Protein AF-A0A2H0YQI9-F1 (afdb_monomer_lite)

Organism: NCBI:txid2014246

Sequence (79 aa):
MLSPLQKYILKECLGQKITKRIVFKKFYSKKNKPPKAEDQQNAITKSLELTIDRGLLIGYGRRTPKKWFIESVKLSPKG

Foldseek 3Di:
DADPLLVVVLVQQVPPAKFFLVVSLVVQVPDPDGDPPVVSVVVSVVSVVVCVVVVQKDFDDDDDPVDGDGGMIHGGPVD

pLDDT: mean 92.63, std 4.39, range [76.31, 97.06]

Radius of gyration: 12.3 Å; chains: 1; bounding box: 30×26×30 Å

Structure (mmCIF, N/CA/C/O backbone):
data_AF-A0A2H0YQI9-F1
#
_entry.id   AF-A0A2H0YQI9-F1
#
loop_
_atom_site.gr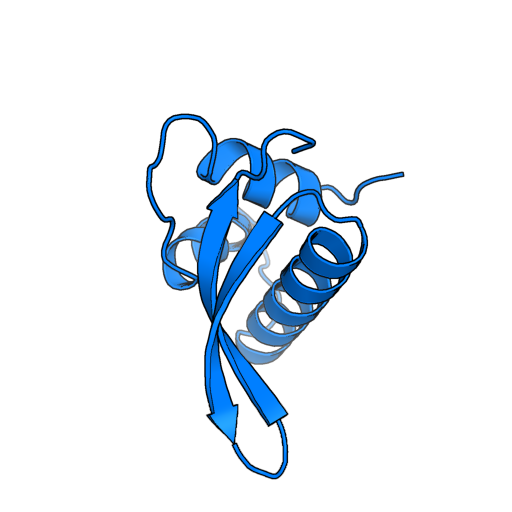oup_PDB
_atom_site.id
_atom_site.type_symbol
_atom_site.label_atom_id
_atom_site.label_alt_id
_atom_site.label_comp_id
_atom_site.label_asym_id
_atom_site.label_entity_id
_atom_site.label_seq_id
_atom_site.pdbx_PDB_ins_code
_atom_site.Cartn_x
_atom_site.Cartn_y
_atom_site.Cartn_z
_atom_site.occupancy
_atom_site.B_iso_or_equiv
_atom_site.auth_seq_id
_atom_site.auth_comp_id
_atom_site.auth_asym_id
_atom_site.auth_atom_id
_atom_site.pdbx_PDB_model_num
ATOM 1 N N . MET A 1 1 ? -4.051 -10.340 12.842 1.00 79.88 1 MET A N 1
ATOM 2 C CA . MET A 1 1 ? -4.092 -8.928 13.301 1.00 79.88 1 MET A CA 1
ATOM 3 C C . MET A 1 1 ? -3.578 -7.995 12.193 1.00 79.88 1 MET A C 1
ATOM 5 O O . MET A 1 1 ? -2.670 -8.390 11.462 1.00 79.88 1 MET A O 1
ATOM 9 N N . LEU A 1 2 ? -4.178 -6.809 12.008 1.00 87.69 2 LEU A N 1
ATOM 10 C CA . LEU A 1 2 ? -3.746 -5.799 11.017 1.00 87.69 2 LEU A CA 1
ATOM 11 C C . LEU A 1 2 ? -2.846 -4.744 11.671 1.00 87.69 2 LEU A C 1
ATOM 13 O O . LEU A 1 2 ? -3.171 -4.254 12.756 1.00 87.69 2 LEU A O 1
ATOM 17 N N . SER A 1 3 ? -1.757 -4.367 10.999 1.00 93.56 3 SER A N 1
ATOM 18 C CA . SER A 1 3 ? -0.868 -3.294 11.454 1.00 93.56 3 SER A CA 1
ATOM 19 C C . SER A 1 3 ? -1.549 -1.918 11.355 1.00 93.56 3 SER A C 1
ATOM 21 O O . SER A 1 3 ? -2.497 -1.754 10.579 1.00 93.56 3 SER A O 1
ATOM 23 N N . PRO A 1 4 ? -1.067 -0.892 12.083 1.00 94.38 4 PRO A N 1
ATOM 24 C CA . PRO A 1 4 ? -1.602 0.466 11.968 1.00 94.38 4 PRO A CA 1
ATOM 25 C C . PRO A 1 4 ? -1.587 1.010 10.532 1.00 94.38 4 PRO A C 1
ATOM 27 O O . PRO A 1 4 ? -2.540 1.662 10.116 1.00 94.38 4 PRO A O 1
ATOM 30 N N . LEU A 1 5 ? -0.545 0.692 9.753 1.00 94.88 5 LEU A N 1
ATOM 31 C CA . LEU A 1 5 ? -0.456 1.093 8.348 1.00 94.88 5 LEU A CA 1
ATOM 32 C C . LEU A 1 5 ? -1.468 0.339 7.475 1.00 94.88 5 LEU A C 1
ATOM 34 O O . LEU A 1 5 ? -2.105 0.952 6.628 1.00 94.88 5 LEU A O 1
ATOM 38 N N . GLN A 1 6 ? -1.673 -0.962 7.702 1.00 95.44 6 GLN A N 1
ATOM 39 C CA . GLN A 1 6 ? -2.691 -1.729 6.974 1.00 95.44 6 GLN A CA 1
ATOM 40 C C . GLN A 1 6 ? -4.101 -1.190 7.245 1.00 95.44 6 GLN A C 1
ATOM 42 O O . GLN A 1 6 ? -4.864 -0.972 6.309 1.00 95.44 6 GLN A O 1
ATOM 47 N N . LYS A 1 7 ? -4.426 -0.894 8.511 1.00 95.75 7 LYS A N 1
ATOM 48 C CA . LYS A 1 7 ? -5.702 -0.259 8.881 1.00 95.75 7 LYS A CA 1
ATOM 49 C C . LYS A 1 7 ? -5.864 1.112 8.224 1.00 95.75 7 LYS A C 1
ATOM 51 O O . LYS A 1 7 ? -6.940 1.426 7.725 1.00 95.75 7 LYS A O 1
ATOM 56 N N . TYR A 1 8 ? -4.797 1.912 8.203 1.00 96.12 8 TYR A N 1
ATOM 57 C CA . TYR A 1 8 ? -4.798 3.210 7.533 1.00 96.12 8 TYR A CA 1
ATOM 58 C C . TYR A 1 8 ? -5.064 3.073 6.029 1.00 96.12 8 TYR A C 1
ATOM 60 O O . TYR A 1 8 ? -5.912 3.781 5.501 1.00 96.12 8 TYR A O 1
ATOM 68 N N . ILE A 1 9 ? -4.408 2.127 5.352 1.00 95.81 9 ILE A N 1
ATOM 69 C CA . ILE A 1 9 ? -4.623 1.862 3.923 1.00 95.81 9 ILE A CA 1
ATOM 70 C C . ILE A 1 9 ? -6.089 1.511 3.643 1.00 95.81 9 ILE A C 1
ATOM 72 O O . ILE A 1 9 ? -6.677 2.104 2.744 1.00 95.81 9 ILE A O 1
ATOM 76 N N . LEU A 1 10 ? -6.687 0.591 4.411 1.00 95.75 10 LEU A N 1
ATOM 77 C CA . LEU A 1 10 ? -8.098 0.215 4.241 1.00 95.75 10 LEU A CA 1
ATOM 78 C C . LEU A 1 10 ? -9.020 1.423 4.430 1.00 95.75 10 LEU A C 1
ATOM 80 O O . LEU A 1 10 ? -9.891 1.671 3.601 1.00 95.75 10 LEU A O 1
ATOM 84 N N . LYS A 1 11 ? -8.762 2.236 5.462 1.00 95.69 11 LYS A N 1
ATOM 85 C CA . LYS A 1 11 ? -9.515 3.467 5.722 1.00 95.69 11 LYS A CA 1
ATOM 86 C C . LYS A 1 11 ? -9.440 4.45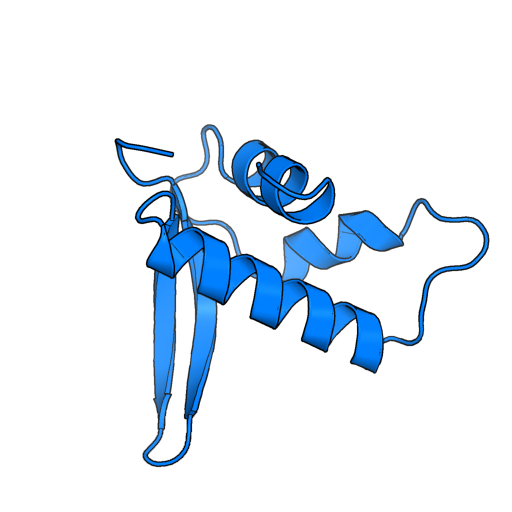8 4.555 1.00 95.69 11 LYS A C 1
ATOM 88 O O . LYS A 1 11 ? -10.464 5.005 4.173 1.00 95.69 11 LYS A O 1
ATOM 93 N N . GLU A 1 12 ? -8.261 4.671 3.972 1.00 95.25 12 GLU A N 1
ATOM 94 C CA . GLU A 1 12 ? -8.085 5.562 2.810 1.00 95.25 12 GLU A CA 1
ATOM 95 C C . GLU A 1 12 ? -8.701 4.997 1.515 1.00 95.25 12 GLU A C 1
ATOM 97 O O . GLU A 1 12 ? -8.878 5.725 0.539 1.00 95.25 12 GLU A O 1
ATOM 102 N N . CYS A 1 13 ? -9.005 3.698 1.472 1.00 95.06 13 CYS A N 1
ATOM 103 C CA . CYS A 1 13 ? -9.708 3.068 0.352 1.00 95.06 13 CYS A CA 1
ATOM 104 C C . CYS A 1 13 ? -11.232 3.058 0.537 1.00 95.06 13 CYS A C 1
ATOM 106 O O . CYS A 1 13 ? -11.956 2.826 -0.432 1.00 95.06 13 CYS A O 1
ATOM 108 N N . LEU A 1 14 ? -11.731 3.308 1.750 1.00 94.25 14 LEU A N 1
ATOM 109 C CA . LEU A 1 14 ? -13.158 3.293 2.046 1.00 94.25 14 LEU A CA 1
ATOM 110 C C . LEU A 1 14 ? -13.878 4.415 1.283 1.00 94.25 14 LEU A C 1
ATOM 112 O O . LEU A 1 14 ? -13.495 5.581 1.352 1.00 94.25 14 LEU A O 1
ATOM 116 N N . GLY A 1 15 ? -14.915 4.053 0.526 1.00 89.12 15 GLY A N 1
ATOM 117 C CA . GLY A 1 15 ? -15.674 4.994 -0.307 1.00 89.12 15 GLY A CA 1
ATOM 118 C C . GLY A 1 15 ? -14.951 5.468 -1.576 1.00 89.12 15 GLY A C 1
ATOM 119 O O . GLY A 1 15 ? -15.512 6.255 -2.333 1.00 89.12 15 GLY A O 1
ATOM 120 N N . GLN A 1 16 ? -13.733 4.988 -1.849 1.00 92.31 16 GLN A N 1
ATOM 121 C CA . GLN A 1 16 ? -12.982 5.305 -3.066 1.00 92.31 16 GLN A CA 1
ATOM 122 C C . GLN A 1 16 ? -13.080 4.161 -4.080 1.00 92.31 16 GLN A C 1
ATOM 124 O O . GLN A 1 16 ? -12.975 2.984 -3.733 1.00 92.31 16 GLN A O 1
ATOM 129 N N . LYS A 1 17 ? -13.227 4.492 -5.370 1.00 91.31 17 LYS A N 1
ATOM 130 C CA . LYS A 1 17 ? -13.250 3.474 -6.437 1.00 91.31 17 LYS A CA 1
ATOM 131 C C . LYS A 1 17 ? -11.877 2.818 -6.616 1.00 91.31 17 LYS A C 1
ATOM 133 O O . LYS A 1 17 ? -11.803 1.601 -6.770 1.00 91.31 17 LYS A O 1
ATOM 138 N N . ILE A 1 18 ? -10.813 3.625 -6.620 1.00 94.62 18 ILE A N 1
ATOM 139 C CA . ILE A 1 18 ? -9.403 3.222 -6.721 1.00 94.62 18 ILE A CA 1
ATOM 140 C C . ILE A 1 18 ? -8.566 4.268 -5.974 1.00 94.62 18 ILE A C 1
ATOM 142 O 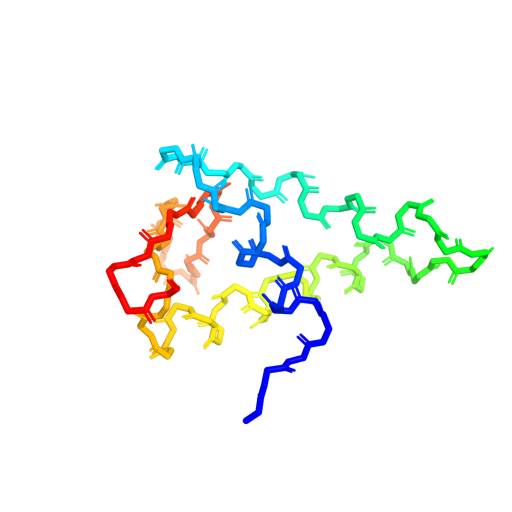O . ILE A 1 18 ? -8.704 5.464 -6.230 1.00 94.62 18 ILE A O 1
ATOM 146 N N . THR A 1 19 ? -7.646 3.827 -5.119 1.00 96.31 19 THR A N 1
ATOM 147 C CA . THR A 1 19 ? -6.728 4.694 -4.372 1.00 96.31 19 THR A CA 1
ATOM 148 C C . THR A 1 19 ? -5.304 4.535 -4.896 1.00 96.31 19 THR A C 1
ATOM 150 O O . THR A 1 19 ? -4.749 3.434 -4.956 1.00 96.31 19 THR A O 1
ATOM 153 N N . LYS A 1 20 ? -4.681 5.654 -5.287 1.00 95.94 20 LYS A N 1
ATOM 154 C CA . LYS A 1 20 ? -3.290 5.677 -5.763 1.00 95.94 20 LYS A CA 1
ATOM 155 C C . LYS A 1 20 ? -2.324 5.467 -4.602 1.00 95.94 20 LYS A C 1
ATOM 157 O O . LYS A 1 20 ? -2.461 6.093 -3.552 1.00 95.94 20 LYS A O 1
ATOM 162 N N . ARG A 1 21 ? -1.262 4.694 -4.836 1.00 93.00 21 ARG A N 1
ATOM 163 C CA . ARG A 1 21 ? -0.222 4.395 -3.837 1.00 93.00 21 ARG A CA 1
ATOM 164 C C . ARG A 1 21 ? 0.372 5.638 -3.162 1.00 93.00 21 ARG A C 1
ATOM 166 O O . ARG A 1 21 ? 0.731 5.585 -1.989 1.00 93.00 21 ARG A O 1
ATOM 173 N N . ILE A 1 22 ? 0.490 6.750 -3.891 1.00 92.06 22 ILE A N 1
ATOM 174 C CA . ILE A 1 22 ? 1.070 8.000 -3.377 1.00 92.06 22 ILE A CA 1
ATOM 175 C C . ILE A 1 22 ? 0.327 8.547 -2.151 1.00 92.06 22 ILE A C 1
ATOM 177 O O . ILE A 1 22 ? 0.955 9.149 -1.284 1.00 92.06 22 ILE A O 1
ATOM 181 N N . VAL A 1 23 ? -0.978 8.281 -2.039 1.00 93.44 23 VAL A N 1
ATOM 182 C CA . VAL A 1 23 ? -1.812 8.734 -0.918 1.00 93.44 23 VAL A CA 1
ATOM 183 C C . VAL A 1 23 ? -1.313 8.146 0.401 1.00 93.44 23 VAL A C 1
ATOM 185 O O . VAL A 1 23 ? -1.247 8.855 1.401 1.00 93.44 23 VAL A O 1
ATOM 188 N N . PHE A 1 24 ? -0.836 6.899 0.399 1.00 94.50 24 PHE A N 1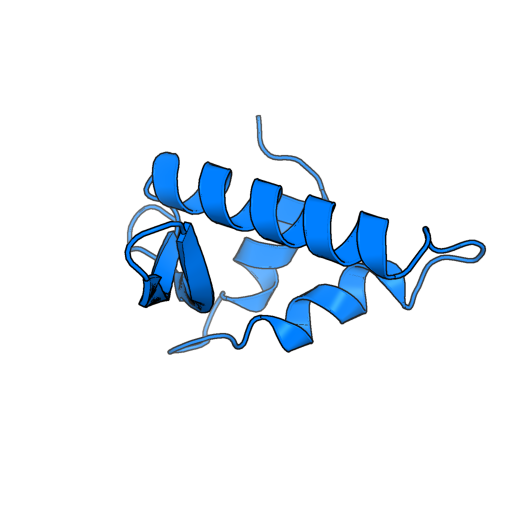
ATOM 189 C CA . PHE A 1 24 ? -0.398 6.214 1.618 1.00 94.50 24 PHE A CA 1
ATOM 190 C C . PHE A 1 24 ? 0.871 6.804 2.240 1.00 94.50 24 PHE A C 1
ATOM 192 O O . PHE A 1 24 ? 1.126 6.584 3.423 1.00 94.50 24 PHE A O 1
ATOM 199 N N . LYS A 1 25 ? 1.638 7.616 1.497 1.00 92.31 25 LYS A N 1
ATOM 200 C CA . LYS A 1 25 ? 2.772 8.365 2.065 1.00 92.31 25 LYS A CA 1
ATOM 201 C C . LYS A 1 25 ? 2.323 9.340 3.161 1.00 92.31 25 LYS A C 1
ATOM 203 O O . LYS A 1 25 ? 3.079 9.575 4.102 1.00 92.31 25 LYS A O 1
ATOM 208 N N . LYS A 1 26 ? 1.074 9.828 3.101 1.00 92.75 26 LYS A N 1
ATOM 209 C CA . LYS A 1 26 ? 0.487 10.732 4.106 1.00 92.75 26 LYS A CA 1
ATOM 210 C C . LYS A 1 26 ? 0.471 10.138 5.517 1.00 92.75 26 LYS A C 1
ATOM 212 O O . LYS A 1 26 ? 0.502 10.896 6.484 1.00 92.75 26 LYS A O 1
ATOM 217 N N . PHE A 1 27 ? 0.507 8.807 5.648 1.00 93.25 27 PHE A N 1
ATOM 218 C CA . PHE A 1 27 ? 0.652 8.126 6.937 1.00 93.25 27 PHE A CA 1
ATOM 219 C C . PHE A 1 27 ? 1.894 8.587 7.716 1.00 93.25 27 PHE A C 1
ATOM 221 O O . PHE A 1 27 ? 1.866 8.689 8.942 1.00 93.25 27 PHE A O 1
ATOM 228 N N . TYR A 1 28 ? 2.991 8.865 7.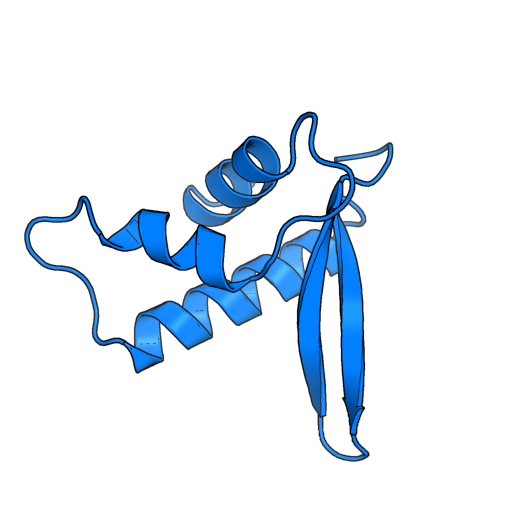008 1.00 91.19 28 TYR A N 1
ATOM 229 C CA . TYR A 1 28 ? 4.263 9.250 7.616 1.00 91.19 28 TYR A CA 1
ATOM 230 C C . TYR A 1 28 ? 4.425 10.764 7.757 1.00 91.19 28 TYR A C 1
ATOM 232 O O . TYR A 1 28 ? 5.171 11.199 8.627 1.00 91.19 28 TYR A O 1
ATOM 240 N N . SER A 1 29 ? 3.692 11.564 6.976 1.00 85.69 29 SER A N 1
ATOM 241 C CA . SER A 1 29 ? 3.785 13.032 6.990 1.00 85.69 29 SER A CA 1
ATOM 242 C C . SER A 1 29 ? 3.432 13.669 8.338 1.00 85.69 29 SER A C 1
ATOM 244 O O . SER A 1 29 ? 3.867 14.778 8.611 1.00 85.69 29 SER A O 1
ATOM 246 N N . LYS A 1 30 ? 2.658 12.983 9.188 1.00 78.56 30 LYS A N 1
ATOM 247 C CA . LYS A 1 30 ? 2.235 13.483 10.509 1.00 78.56 30 LYS A CA 1
ATOM 248 C C . LYS A 1 30 ? 3.168 13.082 11.662 1.00 78.56 30 LYS A C 1
ATOM 250 O O . LYS A 1 30 ? 2.834 13.321 12.818 1.00 78.56 30 LYS A O 1
ATOM 255 N N . LYS A 1 31 ? 4.298 12.419 11.390 1.00 82.62 31 LYS A N 1
ATOM 256 C CA . LYS A 1 31 ? 5.227 11.951 12.432 1.00 82.62 31 LYS A CA 1
ATOM 257 C C . LYS A 1 31 ? 6.354 12.960 12.658 1.00 82.62 31 LYS A C 1
ATOM 259 O O . LYS A 1 31 ? 6.976 13.381 11.695 1.00 82.62 31 LYS A O 1
ATOM 264 N N . ASN A 1 32 ? 6.684 13.243 13.924 1.00 77.94 32 ASN A N 1
ATOM 265 C CA . ASN A 1 32 ? 7.785 14.149 14.303 1.00 77.94 32 ASN A CA 1
ATOM 266 C C . ASN A 1 32 ? 9.158 13.701 13.772 1.00 77.94 32 ASN A C 1
ATOM 268 O O . ASN A 1 32 ? 10.014 14.530 13.486 1.00 77.94 32 ASN A O 1
ATOM 272 N N . LYS A 1 33 ? 9.376 12.388 13.638 1.00 86.75 33 LYS A N 1
ATOM 273 C CA . LYS A 1 33 ? 10.567 11.799 13.010 1.00 86.75 33 LYS A CA 1
ATOM 274 C C . LYS A 1 33 ? 10.128 10.681 12.064 1.00 86.75 33 LYS A C 1
ATOM 276 O O . LYS A 1 33 ? 9.988 9.534 12.498 1.00 86.75 33 LYS A O 1
ATOM 281 N N . PRO A 1 34 ? 9.801 10.997 10.801 1.00 87.06 34 PRO A N 1
ATOM 282 C CA . PRO A 1 34 ? 9.421 9.974 9.844 1.00 87.06 34 PRO A CA 1
ATOM 283 C C . PRO A 1 34 ? 10.654 9.133 9.455 1.00 87.06 34 PRO A C 1
ATOM 285 O O . PRO A 1 34 ? 11.764 9.663 9.412 1.00 87.06 34 PRO A O 1
ATOM 288 N N . PRO A 1 35 ? 10.487 7.831 9.153 1.00 90.06 35 PRO A N 1
ATOM 289 C CA . PRO A 1 35 ? 11.560 6.999 8.602 1.00 90.06 35 PRO A CA 1
ATOM 290 C C . PRO A 1 35 ? 12.092 7.553 7.275 1.00 90.06 35 PRO A C 1
ATOM 292 O O . PRO A 1 35 ? 11.442 8.397 6.651 1.00 90.06 35 PRO A O 1
ATOM 295 N N . LYS A 1 36 ? 13.222 7.032 6.784 1.00 93.50 36 LYS A N 1
ATOM 296 C CA . LYS A 1 36 ? 13.734 7.409 5.459 1.00 93.50 36 LYS A CA 1
ATOM 297 C C . LYS A 1 36 ? 12.705 7.083 4.374 1.00 93.50 36 LYS A C 1
ATOM 299 O O . LYS A 1 36 ? 11.903 6.160 4.511 1.00 93.50 36 LYS A O 1
ATOM 304 N N . ALA A 1 37 ? 12.730 7.833 3.274 1.00 89.62 37 ALA A N 1
ATOM 305 C CA . ALA A 1 37 ? 11.764 7.663 2.189 1.00 89.62 37 ALA A CA 1
ATOM 306 C C . ALA A 1 37 ? 11.747 6.230 1.623 1.00 89.62 37 ALA A C 1
ATOM 308 O O . ALA A 1 37 ? 10.679 5.721 1.285 1.00 89.62 37 ALA A O 1
ATOM 309 N N . GLU A 1 38 ? 12.906 5.572 1.560 1.00 91.81 38 GLU A N 1
ATOM 310 C CA . GLU A 1 38 ? 13.034 4.175 1.135 1.00 91.81 38 GLU A CA 1
ATOM 311 C C . GLU A 1 38 ? 12.324 3.211 2.098 1.00 91.81 38 GLU A C 1
ATOM 313 O O . GLU A 1 38 ? 11.489 2.415 1.669 1.00 91.81 38 GLU A O 1
ATOM 318 N N . ASP A 1 39 ? 12.546 3.355 3.408 1.00 93.12 39 ASP A N 1
ATOM 319 C CA . ASP A 1 39 ? 11.883 2.542 4.434 1.00 93.12 39 ASP A CA 1
ATOM 320 C C . ASP A 1 39 ? 10.363 2.712 4.399 1.00 93.12 39 ASP A C 1
ATOM 322 O O . ASP A 1 39 ? 9.611 1.740 4.507 1.00 93.12 39 ASP A O 1
ATOM 326 N N . GLN A 1 40 ? 9.888 3.945 4.194 1.00 93.69 40 GLN A N 1
ATOM 327 C CA . GLN A 1 40 ? 8.462 4.219 4.023 1.00 93.69 40 GLN A CA 1
ATOM 328 C C . GLN A 1 40 ? 7.902 3.493 2.796 1.00 93.69 40 GLN A C 1
ATOM 330 O O . GLN A 1 40 ? 6.836 2.880 2.868 1.00 93.69 40 GLN A O 1
ATOM 335 N N . GLN A 1 41 ? 8.607 3.544 1.661 1.00 92.75 41 GLN A N 1
ATOM 336 C CA . GLN A 1 41 ? 8.182 2.855 0.445 1.00 92.75 41 GLN A CA 1
ATOM 337 C C . GLN A 1 41 ? 8.154 1.338 0.636 1.00 92.75 41 GLN A C 1
ATOM 339 O O . GLN A 1 41 ? 7.174 0.707 0.232 1.00 92.75 41 GLN A O 1
ATOM 344 N N . ASN A 1 42 ? 9.171 0.764 1.276 1.00 93.94 42 ASN A N 1
ATOM 345 C CA . ASN A 1 42 ? 9.243 -0.665 1.571 1.00 93.94 42 ASN A CA 1
ATOM 346 C C . ASN A 1 42 ? 8.106 -1.103 2.501 1.00 93.94 42 ASN A C 1
ATOM 348 O O . ASN A 1 42 ? 7.411 -2.080 2.210 1.00 93.94 42 ASN A O 1
ATOM 352 N N . ALA A 1 43 ? 7.841 -0.338 3.562 1.00 95.06 43 ALA A N 1
ATOM 353 C CA . ALA A 1 43 ? 6.748 -0.605 4.490 1.00 95.06 43 ALA A CA 1
ATOM 354 C C . ALA A 1 43 ? 5.368 -0.523 3.815 1.00 95.06 43 ALA A C 1
ATOM 356 O O . ALA A 1 43 ? 4.514 -1.381 4.062 1.00 95.06 43 ALA A O 1
ATOM 357 N N . ILE A 1 44 ? 5.153 0.462 2.934 1.00 95.69 44 ILE A N 1
ATOM 358 C CA . ILE A 1 44 ? 3.924 0.575 2.135 1.00 95.69 44 ILE A CA 1
ATOM 359 C C . ILE A 1 44 ? 3.797 -0.617 1.184 1.00 95.69 44 ILE A C 1
ATOM 361 O O . ILE A 1 44 ? 2.741 -1.238 1.166 1.00 95.69 44 ILE A O 1
ATOM 365 N N . THR A 1 45 ? 4.850 -0.981 0.439 1.00 95.12 45 THR A N 1
ATOM 366 C CA . THR A 1 45 ? 4.821 -2.145 -0.470 1.00 95.12 45 THR A CA 1
ATOM 367 C C . THR A 1 45 ? 4.427 -3.410 0.278 1.00 95.12 45 THR A C 1
ATOM 369 O O . THR A 1 45 ? 3.424 -4.024 -0.070 1.00 95.12 45 THR A O 1
ATOM 372 N N . LYS A 1 46 ? 5.147 -3.732 1.358 1.00 95.12 46 LYS A N 1
ATOM 373 C CA . LYS A 1 46 ? 4.897 -4.933 2.159 1.00 95.12 46 LYS A CA 1
ATOM 374 C C . LYS A 1 46 ? 3.488 -4.937 2.750 1.00 95.12 46 LYS A C 1
ATOM 376 O O . LYS A 1 46 ? 2.829 -5.969 2.793 1.00 95.12 46 LYS A O 1
ATOM 381 N N . SER A 1 47 ? 3.002 -3.775 3.190 1.00 96.12 47 SER A N 1
ATOM 382 C CA . SER A 1 47 ? 1.641 -3.657 3.721 1.00 96.12 47 SER A CA 1
ATOM 383 C C . SER A 1 47 ? 0.587 -3.887 2.644 1.00 96.12 47 SER A C 1
ATOM 385 O O . SER A 1 47 ? -0.392 -4.573 2.923 1.00 96.12 47 SER A O 1
ATOM 387 N N . LEU A 1 48 ? 0.775 -3.358 1.431 1.00 96.00 48 LEU A N 1
ATOM 388 C CA . LEU A 1 48 ? -0.138 -3.588 0.310 1.00 96.00 48 LEU A CA 1
ATOM 389 C C . LEU A 1 48 ? -0.139 -5.062 -0.100 1.00 96.00 48 LEU A C 1
ATOM 391 O O . LEU A 1 48 ? -1.212 -5.649 -0.166 1.00 96.00 48 LEU A O 1
ATOM 395 N N . GLU A 1 49 ? 1.036 -5.667 -0.284 1.00 94.88 49 GLU A N 1
ATOM 396 C CA . GLU A 1 49 ? 1.188 -7.088 -0.631 1.00 94.88 49 GLU A CA 1
ATOM 397 C C . GLU A 1 49 ? 0.471 -7.987 0.381 1.00 94.88 49 GLU A C 1
ATOM 399 O O . GLU A 1 49 ? -0.405 -8.751 -0.002 1.00 94.88 49 GLU A O 1
ATOM 404 N N . LEU A 1 50 ? 0.736 -7.818 1.682 1.00 95.62 50 LEU A N 1
ATOM 405 C CA . LEU A 1 50 ? 0.083 -8.607 2.735 1.00 95.62 50 LEU A CA 1
ATOM 406 C C . LEU A 1 50 ? -1.433 -8.383 2.817 1.00 95.62 50 LEU A C 1
ATOM 408 O O . LEU A 1 50 ? -2.169 -9.263 3.251 1.00 95.62 50 LEU A O 1
ATOM 412 N N . THR A 1 51 ? -1.912 -7.187 2.478 1.00 95.56 51 THR A N 1
ATOM 413 C CA . THR A 1 51 ? -3.350 -6.877 2.534 1.00 95.56 51 THR A CA 1
ATOM 414 C C . THR A 1 51 ? -4.085 -7.434 1.311 1.00 95.56 51 THR A C 1
ATOM 416 O O . THR A 1 51 ? -5.228 -7.874 1.433 1.00 95.56 51 THR A O 1
ATOM 419 N N . ILE A 1 52 ? -3.418 -7.467 0.155 1.00 94.94 52 ILE A N 1
ATOM 420 C CA . ILE A 1 52 ? -3.895 -8.135 -1.061 1.00 94.94 52 ILE A CA 1
ATOM 421 C C . ILE A 1 52 ? -3.895 -9.654 -0.869 1.00 94.94 52 ILE A C 1
ATOM 423 O O . ILE A 1 52 ? -4.889 -10.295 -1.184 1.00 94.94 52 ILE A O 1
ATOM 427 N N . ASP A 1 53 ? -2.831 -10.217 -0.294 1.00 95.19 53 ASP A N 1
ATOM 428 C CA . ASP A 1 53 ? -2.700 -11.654 -0.012 1.00 95.19 53 ASP A CA 1
ATOM 429 C C . ASP A 1 53 ? -3.800 -12.161 0.938 1.00 95.19 53 ASP A C 1
ATOM 431 O O . ASP A 1 53 ? -4.376 -13.228 0.754 1.00 95.19 53 ASP A O 1
ATOM 435 N N . ARG A 1 54 ? -4.208 -11.321 1.899 1.00 95.06 54 ARG A N 1
ATOM 436 C CA . ARG A 1 54 ? -5.373 -11.570 2.770 1.00 95.06 54 ARG A CA 1
ATOM 437 C C . ARG A 1 54 ? -6.727 -11.408 2.072 1.00 95.06 54 ARG A C 1
ATOM 439 O O . ARG A 1 54 ? -7.761 -11.617 2.702 1.00 95.06 54 ARG A O 1
ATOM 446 N N . GLY A 1 55 ? -6.743 -10.987 0.811 1.00 95.62 55 GLY A N 1
ATOM 447 C CA . GLY A 1 55 ? -7.952 -10.765 0.029 1.00 95.62 55 GLY A CA 1
ATOM 448 C C . GLY A 1 55 ? -8.776 -9.558 0.470 1.00 95.62 55 GLY A C 1
ATOM 449 O O . GLY A 1 55 ? -9.960 -9.534 0.166 1.00 95.62 55 GLY A O 1
ATOM 450 N N . LEU A 1 56 ? -8.187 -8.590 1.187 1.00 96.19 56 LEU A N 1
ATOM 451 C CA . LEU A 1 56 ? -8.876 -7.369 1.638 1.00 96.19 56 LEU A CA 1
ATOM 452 C C . LEU A 1 56 ? -8.775 -6.239 0.596 1.00 96.19 56 LEU A C 1
ATOM 454 O O . LEU A 1 56 ? -9.646 -5.373 0.517 1.00 96.19 56 LEU A O 1
ATOM 458 N N . LEU A 1 57 ? -7.742 -6.265 -0.249 1.00 96.75 57 LEU A N 1
ATOM 459 C CA . LEU A 1 57 ? -7.529 -5.311 -1.338 1.00 96.75 57 LEU A CA 1
ATOM 460 C C . LEU A 1 57 ? -7.353 -6.023 -2.678 1.00 96.75 57 LEU A C 1
ATOM 462 O O . LEU A 1 57 ? -6.826 -7.128 -2.751 1.00 96.75 57 LEU A O 1
ATOM 466 N N . ILE A 1 58 ? -7.710 -5.323 -3.750 1.00 95.81 58 ILE A N 1
ATOM 467 C CA . ILE A 1 58 ? -7.375 -5.675 -5.130 1.00 95.81 58 ILE A CA 1
ATOM 468 C C . ILE A 1 58 ? -6.274 -4.720 -5.592 1.00 95.81 58 ILE A C 1
ATOM 470 O O . ILE A 1 58 ? -6.466 -3.502 -5.570 1.00 95.81 58 ILE A O 1
ATOM 474 N N . GLY A 1 59 ? -5.118 -5.257 -5.983 1.00 95.25 59 GLY A N 1
ATOM 475 C CA . GLY A 1 59 ? -3.990 -4.473 -6.488 1.00 95.25 59 GLY A CA 1
ATOM 476 C C . GLY A 1 59 ? -4.027 -4.284 -8.001 1.00 95.25 59 GLY A C 1
ATOM 477 O O . GLY A 1 59 ? -4.283 -5.232 -8.737 1.00 95.25 59 GLY A O 1
ATOM 478 N N . TYR A 1 60 ? -3.699 -3.079 -8.463 1.00 95.44 60 TYR A N 1
ATOM 479 C CA . TYR A 1 60 ? -3.497 -2.757 -9.875 1.00 95.44 60 TYR A CA 1
ATOM 480 C C . TYR A 1 60 ? -2.102 -2.187 -10.098 1.00 95.44 60 TYR A C 1
ATOM 482 O O . TYR A 1 60 ? -1.602 -1.370 -9.317 1.00 95.44 60 TYR A O 1
ATOM 490 N N . GLY A 1 61 ? -1.496 -2.576 -11.210 1.00 94.50 61 GLY A N 1
ATOM 491 C CA . GLY A 1 61 ? -0.226 -2.030 -11.654 1.00 94.50 61 GLY A CA 1
ATOM 492 C C . GLY A 1 61 ? 0.460 -2.951 -12.647 1.00 94.50 61 GLY A C 1
ATOM 493 O O . GLY A 1 61 ? -0.168 -3.832 -13.238 1.00 94.50 61 GLY A O 1
ATOM 494 N N . ARG A 1 62 ? 1.761 -2.750 -12.826 1.00 93.94 62 ARG A N 1
ATOM 495 C CA . ARG A 1 62 ? 2.543 -3.398 -13.879 1.00 93.94 62 ARG A CA 1
ATOM 496 C C . ARG A 1 62 ? 3.303 -4.597 -13.342 1.00 93.94 62 ARG A C 1
ATOM 498 O O . ARG A 1 62 ? 4.068 -4.489 -12.384 1.00 93.94 62 ARG A O 1
ATOM 505 N N . ARG A 1 63 ? 3.120 -5.753 -13.975 1.00 91.44 63 ARG A N 1
ATOM 506 C CA . ARG A 1 63 ? 3.945 -6.934 -13.720 1.00 91.44 63 ARG A CA 1
ATOM 507 C C . ARG A 1 63 ? 5.105 -6.946 -14.705 1.00 91.44 63 ARG A C 1
ATOM 509 O O . ARG A 1 63 ? 4.894 -6.927 -15.910 1.00 91.44 63 ARG A O 1
ATOM 516 N N . THR A 1 64 ? 6.323 -6.940 -14.181 1.00 92.88 64 THR A N 1
ATOM 517 C CA . THR A 1 64 ? 7.541 -7.174 -14.959 1.00 92.88 64 THR A CA 1
ATOM 518 C C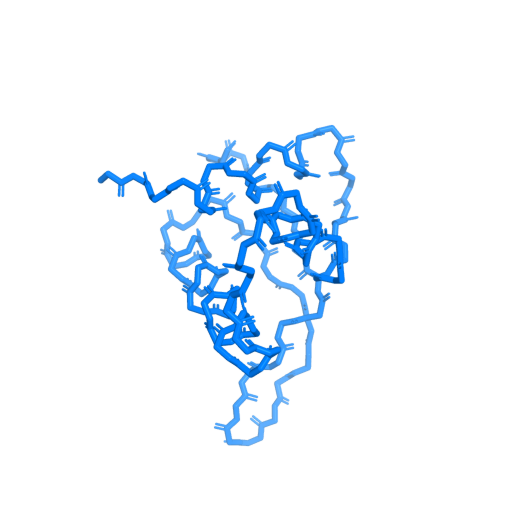 . THR A 1 64 ? 8.006 -8.613 -14.731 1.00 92.88 64 THR A C 1
ATOM 520 O O . THR A 1 64 ? 7.549 -9.252 -13.778 1.00 92.88 64 THR A O 1
ATOM 523 N N . PRO A 1 65 ? 8.949 -9.131 -15.539 1.00 91.50 65 PRO A N 1
ATOM 524 C CA . PRO A 1 65 ? 9.497 -10.472 -15.333 1.00 91.50 65 PRO A CA 1
ATOM 525 C C . PRO A 1 65 ? 10.102 -10.686 -13.939 1.00 91.50 65 PRO A C 1
ATOM 527 O O . PRO A 1 65 ? 10.127 -11.805 -13.442 1.00 91.50 65 PRO A O 1
ATOM 530 N N . LYS A 1 66 ? 10.579 -9.611 -13.294 1.00 89.00 66 LYS A N 1
ATOM 531 C CA . LYS A 1 66 ? 11.244 -9.678 -11.986 1.00 89.00 66 LYS A CA 1
ATOM 532 C C . LYS A 1 66 ? 10.318 -9.364 -10.813 1.00 89.00 66 LYS A C 1
ATOM 534 O O . LYS A 1 66 ? 10.550 -9.862 -9.716 1.00 89.00 66 LYS A O 1
ATOM 539 N N . LYS A 1 67 ? 9.324 -8.484 -10.992 1.00 88.81 67 LYS A N 1
ATOM 540 C CA . LYS A 1 67 ? 8.519 -7.981 -9.870 1.00 88.81 67 LYS A CA 1
ATOM 541 C C . LYS A 1 67 ? 7.156 -7.464 -10.308 1.00 88.81 67 LYS A C 1
ATOM 543 O O . LYS A 1 67 ? 6.979 -6.949 -11.409 1.00 88.81 67 LYS A O 1
ATOM 548 N N . TRP A 1 68 ? 6.193 -7.534 -9.399 1.00 90.12 68 TRP A N 1
ATOM 549 C CA . TRP A 1 68 ? 4.921 -6.845 -9.547 1.00 90.12 68 TRP A CA 1
ATOM 550 C C . TRP A 1 68 ? 4.968 -5.469 -8.871 1.00 90.12 68 TRP A C 1
ATOM 552 O O . TRP A 1 68 ? 5.231 -5.358 -7.674 1.00 90.12 68 TRP A O 1
ATOM 562 N N . PHE A 1 69 ? 4.739 -4.412 -9.646 1.00 91.56 69 PHE A N 1
ATOM 563 C CA . PHE A 1 69 ? 4.702 -3.035 -9.167 1.00 91.56 69 PHE A CA 1
ATOM 564 C C . PHE A 1 69 ? 3.257 -2.600 -8.950 1.00 91.56 69 PHE A C 1
ATOM 566 O O . PHE A 1 69 ? 2.528 -2.351 -9.905 1.00 91.56 69 PHE A O 1
ATOM 573 N N . ILE A 1 70 ? 2.857 -2.484 -7.683 1.00 94.62 70 ILE A N 1
ATOM 574 C CA . ILE A 1 70 ? 1.523 -2.016 -7.291 1.00 94.62 70 ILE A CA 1
ATOM 575 C C . ILE A 1 70 ? 1.482 -0.484 -7.384 1.00 94.62 70 ILE A C 1
ATOM 577 O O . ILE A 1 70 ? 2.170 0.209 -6.628 1.00 94.62 70 ILE A O 1
ATOM 581 N N . GLU A 1 71 ? 0.660 0.045 -8.286 1.00 95.19 71 GLU A N 1
ATOM 582 C CA . GLU A 1 71 ? 0.508 1.486 -8.545 1.00 95.19 71 GLU A CA 1
ATOM 583 C C . GLU A 1 71 ? -0.741 2.056 -7.862 1.00 95.19 71 GLU A C 1
ATOM 585 O O . GLU A 1 71 ? -0.747 3.193 -7.375 1.00 95.19 71 GLU A O 1
ATOM 590 N N . SER A 1 72 ? -1.792 1.246 -7.768 1.00 96.38 72 SER A N 1
ATOM 591 C CA . SER A 1 72 ? -3.030 1.593 -7.079 1.00 96.38 72 SER A CA 1
ATOM 592 C C . SER A 1 72 ? -3.716 0.358 -6.509 1.00 96.38 72 SER A C 1
ATOM 594 O O . SER A 1 72 ? -3.385 -0.772 -6.864 1.00 96.38 72 SER A O 1
ATOM 596 N N . VAL A 1 73 ? -4.652 0.573 -5.593 1.00 97.06 73 VAL A N 1
ATOM 597 C CA . VAL A 1 73 ? -5.435 -0.493 -4.968 1.00 97.06 73 VAL A CA 1
ATOM 598 C C . VAL A 1 73 ? -6.901 -0.102 -4.876 1.00 97.06 73 VAL A C 1
ATOM 600 O O . VAL A 1 73 ? -7.244 1.079 -4.888 1.00 97.06 73 VAL A O 1
ATOM 603 N N . LYS A 1 74 ? -7.771 -1.098 -4.771 1.00 95.94 74 LYS A N 1
ATOM 604 C CA . LYS A 1 74 ? -9.201 -0.942 -4.506 1.00 95.94 74 LYS A CA 1
ATOM 605 C C . LYS A 1 74 ? -9.593 -1.819 -3.324 1.00 95.94 74 LYS A C 1
ATOM 607 O O . LYS A 1 74 ? -9.046 -2.910 -3.167 1.00 95.94 74 LYS A O 1
ATOM 612 N N . LEU A 1 75 ? -10.562 -1.361 -2.536 1.00 96.00 75 LEU A N 1
ATOM 613 C CA . LEU A 1 75 ? -11.159 -2.172 -1.481 1.00 96.00 75 LEU A CA 1
ATOM 614 C C . LEU A 1 75 ? -11.914 -3.364 -2.083 1.00 96.00 75 LEU A C 1
ATOM 616 O O . LEU A 1 75 ? -12.721 -3.208 -3.004 1.00 96.00 75 LEU A O 1
ATOM 620 N N . SER A 1 76 ? -11.614 -4.564 -1.598 1.00 94.88 76 SER A N 1
ATOM 621 C CA . SER A 1 76 ? -12.374 -5.760 -1.964 1.00 94.88 76 SER A CA 1
ATOM 622 C C . SER A 1 76 ? -13.680 -5.833 -1.154 1.00 94.88 76 SER A C 1
ATOM 624 O O . SER A 1 76 ? -13.775 -5.186 -0.116 1.00 94.88 76 SER A O 1
ATOM 626 N N . PRO A 1 77 ? -14.652 -6.680 -1.535 1.00 89.94 77 PRO A N 1
ATOM 627 C CA . PRO A 1 77 ? -15.841 -6.922 -0.712 1.00 89.94 77 PRO A CA 1
ATOM 628 C C . PRO A 1 77 ? -15.559 -7.497 0.688 1.00 89.94 77 PRO A C 1
ATOM 630 O O . PRO A 1 77 ? -16.417 -7.411 1.557 1.00 89.94 77 PRO A O 1
ATOM 633 N N . LYS A 1 78 ? -14.385 -8.108 0.910 1.00 89.75 78 LYS A N 1
ATOM 634 C CA . LYS A 1 78 ? -13.970 -8.646 2.218 1.00 89.75 78 LYS A CA 1
ATOM 635 C C . LYS A 1 78 ? -13.234 -7.614 3.086 1.00 89.75 78 LYS A C 1
ATOM 637 O O . LYS A 1 78 ? -12.907 -7.930 4.228 1.00 89.75 78 LYS A O 1
ATOM 642 N N . GLY A 1 79 ? -12.875 -6.468 2.502 1.00 76.31 79 GLY A N 1
ATOM 643 C CA . GLY A 1 79 ? -11.945 -5.474 3.045 1.00 76.31 79 GLY A CA 1
ATOM 644 C C . GLY A 1 79 ? -12.600 -4.350 3.818 1.00 76.31 79 GLY A C 1
ATOM 645 O O . GLY A 1 79 ? -13.749 -3.996 3.487 1.00 76.31 79 GLY A O 1
#

Secondary structure (DSSP, 8-state):
---HHHHHHHHHHTT-S-EEGGGGGHHHHT-SSPPPHHHHHHHHHHHHHHHHHTTSEEEEEEEPSS-EEEEEEEE-TT-